Protein AF-A0A1J0LQ04-F1 (afdb_monomer)

Solvent-accessible surface area (backbone atoms only — not comparable to full-atom values): 9725 Å² total; per-residue (Å²): 133,89,81,87,81,82,93,83,63,90,88,70,88,73,89,83,87,54,66,42,73,49,75,50,58,65,48,37,76,92,60,58,70,79,68,65,46,74,68,37,40,38,46,49,21,30,76,71,59,34,62,31,77,37,55,41,90,21,75,45,36,39,26,62,22,37,47,68,45,49,51,53,46,52,57,43,54,74,75,48,99,51,64,57,70,41,44,46,54,25,66,58,72,42,34,50,44,58,50,48,52,49,46,30,61,77,67,68,32,85,40,52,78,42,73,41,82,55,65,92,84,64,77,61,69,52,70,57,74,40,67,61,32,35,73,76,56,75,40,74,67,75,69,52,64,70,58,40,46,54,56,27,49,55,50,47,30,65,76,72,66,64,124

InterPro domains:
  IPR001509 NAD-dependent epimerase/dehydratase [PF01370] (23-80)
  IPR030934 Intein C-terminal splicing region [TIGR01443] (6-23)
  IPR036291 NAD(P)-binding domain superfamily [SSF51735] (20-159)
  IPR044516 UDP-glucuronic acid decarboxylase-like [PTHR43078] (24-159)

Organism: Thermus brockianus (NCBI:txid56956)

Structure (mmCIF, N/CA/C/O backbone):
data_AF-A0A1J0LQ04-F1
#
_entry.id   AF-A0A1J0LQ04-F1
#
loop_
_atom_site.group_PDB
_atom_site.id
_atom_site.type_symbol
_atom_site.label_atom_id
_atom_site.label_alt_id
_atom_site.label_comp_id
_atom_site.label_asym_id
_atom_site.label_entity_id
_atom_site.label_seq_id
_atom_site.pdbx_PDB_ins_code
_atom_site.Cartn_x
_atom_site.Cartn_y
_atom_site.Cartn_z
_atom_site.occupancy
_atom_site.B_iso_or_equiv
_atom_site.auth_seq_id
_atom_site.auth_comp_id
_atom_site.auth_asym_id
_atom_site.auth_atom_id
_atom_site.pdbx_PDB_model_num
ATOM 1 N N . MET A 1 1 ? 13.902 -21.260 -25.116 1.00 31.81 1 MET A N 1
ATOM 2 C CA . MET A 1 1 ? 14.310 -22.399 -24.266 1.00 31.81 1 MET A CA 1
ATOM 3 C C . MET A 1 1 ? 15.062 -21.814 -23.087 1.00 31.81 1 MET A C 1
ATOM 5 O O . MET A 1 1 ? 16.071 -21.168 -23.320 1.00 31.81 1 MET A O 1
ATOM 9 N N . ALA A 1 2 ? 14.532 -21.931 -21.869 1.00 27.22 2 ALA A N 1
ATOM 10 C CA . ALA A 1 2 ? 15.246 -21.494 -20.672 1.00 27.22 2 ALA A CA 1
ATOM 11 C C . ALA A 1 2 ? 16.230 -22.601 -20.274 1.00 27.22 2 ALA A C 1
ATOM 13 O O . ALA A 1 2 ? 15.812 -23.725 -19.996 1.00 27.22 2 ALA A O 1
ATOM 14 N N . THR A 1 3 ? 17.525 -22.303 -20.322 1.00 30.05 3 THR A N 1
ATOM 15 C CA . THR A 1 3 ? 18.588 -23.228 -19.918 1.00 30.05 3 THR A CA 1
ATOM 16 C C . THR A 1 3 ? 18.789 -23.111 -18.411 1.00 30.05 3 THR A C 1
ATOM 18 O O . THR A 1 3 ? 18.991 -22.013 -17.900 1.00 30.05 3 THR A O 1
ATOM 21 N N . VAL A 1 4 ? 18.727 -24.236 -17.699 1.00 31.66 4 VAL A N 1
ATOM 22 C CA . VAL A 1 4 ? 19.126 -24.324 -16.288 1.00 31.66 4 VAL A CA 1
ATOM 23 C C . VAL A 1 4 ? 20.632 -24.576 -16.253 1.00 31.66 4 VAL A C 1
ATOM 25 O O . VAL A 1 4 ? 21.100 -25.526 -16.879 1.00 31.66 4 VAL A O 1
ATOM 28 N N . CYS A 1 5 ? 21.382 -23.726 -15.552 1.00 41.03 5 CYS A N 1
ATOM 29 C CA . CYS A 1 5 ? 22.831 -23.860 -15.389 1.00 41.03 5 CYS A CA 1
ATOM 30 C C . CYS A 1 5 ? 23.180 -24.442 -14.012 1.00 41.03 5 CYS A C 1
ATOM 32 O O . CYS A 1 5 ? 22.570 -24.088 -13.005 1.00 41.03 5 CYS A O 1
ATOM 34 N N . ASP A 1 6 ? 24.176 -25.326 -13.999 1.00 35.72 6 ASP A N 1
ATOM 35 C CA . ASP A 1 6 ? 24.776 -25.954 -12.818 1.00 35.72 6 ASP A CA 1
ATOM 36 C C . ASP A 1 6 ? 25.873 -25.041 -12.233 1.00 35.72 6 ASP A C 1
ATOM 38 O O . ASP A 1 6 ? 26.750 -24.564 -12.954 1.00 35.72 6 ASP A O 1
ATOM 42 N N . PHE A 1 7 ? 25.813 -24.788 -10.923 1.00 43.56 7 PHE A N 1
ATOM 43 C CA . PHE A 1 7 ? 26.640 -23.824 -10.183 1.00 43.56 7 PHE A CA 1
ATOM 44 C C . PHE A 1 7 ? 28.036 -24.354 -9.793 1.00 43.56 7 PHE A C 1
ATOM 46 O O . PHE A 1 7 ? 28.730 -23.729 -8.992 1.00 43.56 7 PHE A O 1
ATOM 53 N N . SER A 1 8 ? 28.459 -25.502 -10.330 1.00 40.25 8 SER A N 1
ATOM 54 C CA . SER A 1 8 ? 29.608 -26.258 -9.809 1.00 40.25 8 SER A CA 1
ATOM 55 C C . SER A 1 8 ? 30.934 -26.087 -10.576 1.00 40.25 8 SER A C 1
ATOM 57 O O . SER A 1 8 ? 31.892 -26.790 -10.258 1.00 40.25 8 SER A O 1
ATOM 59 N N . VAL A 1 9 ? 31.036 -25.200 -11.581 1.00 43.16 9 VAL A N 1
ATOM 60 C CA . VAL A 1 9 ? 32.224 -25.122 -12.469 1.00 43.16 9 VAL A CA 1
ATOM 61 C C . VAL A 1 9 ? 33.037 -23.823 -12.281 1.00 43.16 9 VAL A C 1
ATOM 63 O O . VAL A 1 9 ? 32.594 -22.756 -12.711 1.00 43.16 9 VAL A O 1
ATOM 66 N N . PRO A 1 10 ? 34.253 -23.882 -11.704 1.00 40.22 10 PRO A N 1
ATOM 67 C CA . PRO A 1 10 ? 35.155 -22.732 -11.601 1.00 40.22 10 PRO A CA 1
ATOM 68 C C . PRO A 1 10 ? 35.736 -22.341 -12.971 1.00 40.22 10 PRO A C 1
ATOM 70 O O . PRO A 1 10 ? 36.222 -23.201 -13.704 1.00 40.22 10 PRO A O 1
ATOM 73 N N . GLY A 1 11 ? 35.712 -21.046 -13.312 1.00 48.78 11 GLY A N 1
ATOM 74 C CA . GLY A 1 11 ? 36.195 -20.510 -14.600 1.00 48.78 11 GLY A CA 1
ATOM 75 C C . GLY A 1 11 ? 35.099 -20.179 -15.624 1.00 48.78 11 GLY A C 1
ATOM 76 O O . GLY A 1 11 ? 35.401 -19.657 -16.693 1.00 48.78 11 GLY A O 1
ATOM 77 N N . GLY A 1 12 ? 33.829 -20.424 -15.289 1.00 44.12 12 GLY A N 1
ATOM 78 C CA . GLY A 1 12 ? 32.651 -19.951 -16.027 1.00 44.12 12 GLY A CA 1
ATOM 79 C C . GLY A 1 12 ? 32.125 -18.603 -15.524 1.00 44.12 12 GLY A C 1
ATOM 80 O O . GLY A 1 12 ? 30.914 -18.400 -15.487 1.00 44.12 12 GLY A O 1
ATOM 81 N N . GLU A 1 13 ? 33.006 -17.703 -15.078 1.00 49.81 13 GLU A N 1
ATOM 82 C CA . GLU A 1 13 ? 32.625 -16.406 -14.507 1.00 49.81 13 GLU A CA 1
ATOM 83 C C . GLU A 1 13 ? 32.179 -15.426 -15.601 1.00 49.81 13 GLU A C 1
ATOM 85 O O . GLU A 1 13 ? 32.857 -14.460 -15.919 1.00 49.81 13 GLU A O 1
ATOM 90 N N . ASN A 1 14 ? 31.013 -15.685 -16.187 1.00 39.56 14 ASN A N 1
ATOM 91 C CA . ASN A 1 14 ? 30.260 -14.713 -16.969 1.00 39.56 14 ASN A CA 1
ATOM 92 C C . ASN A 1 14 ? 28.888 -14.533 -16.309 1.00 39.56 14 ASN A C 1
ATOM 94 O O . ASN A 1 14 ? 27.881 -15.067 -16.769 1.00 39.56 14 ASN A O 1
ATOM 98 N N . PHE A 1 15 ? 28.837 -13.774 -15.215 1.00 39.66 15 PHE A N 1
ATOM 99 C CA . PHE A 1 15 ? 27.587 -13.140 -14.797 1.00 39.66 15 PHE A CA 1
ATOM 100 C C . PHE A 1 15 ? 27.381 -11.909 -15.682 1.00 39.66 15 PHE A C 1
ATOM 102 O O . PHE A 1 15 ? 28.237 -11.034 -15.664 1.00 39.66 15 PHE A O 1
ATOM 109 N N . VAL A 1 16 ? 26.297 -11.861 -16.468 1.00 46.06 16 VAL A N 1
ATOM 110 C CA . VAL A 1 16 ? 25.093 -11.047 -16.189 1.00 46.06 16 VAL A CA 1
ATOM 111 C C . VAL A 1 16 ? 23.975 -11.503 -17.145 1.00 46.06 16 VAL A C 1
ATOM 113 O O . VAL A 1 16 ? 23.996 -11.176 -18.325 1.00 46.06 16 VAL A O 1
ATOM 116 N N . ALA A 1 17 ? 22.974 -12.236 -16.657 1.00 39.03 17 ALA A N 1
ATOM 117 C CA . ALA A 1 17 ? 21.695 -12.365 -17.361 1.00 39.03 17 ALA A CA 1
ATOM 118 C C . ALA A 1 17 ? 20.580 -12.587 -16.335 1.00 39.03 17 ALA A C 1
ATOM 120 O O . ALA A 1 17 ? 20.341 -13.701 -15.876 1.00 39.03 17 ALA A O 1
ATOM 121 N N . GLY A 1 18 ? 19.943 -11.496 -15.923 1.00 52.72 18 GLY A N 1
ATOM 122 C CA . GLY A 1 18 ? 18.808 -11.512 -15.010 1.00 52.72 18 GLY A CA 1
ATOM 123 C C . GLY A 1 18 ? 18.400 -10.090 -14.665 1.00 52.72 18 GLY A C 1
ATOM 124 O O . GLY A 1 18 ? 19.211 -9.310 -14.178 1.00 52.72 18 GLY A O 1
ATOM 125 N N . ASN A 1 19 ? 17.150 -9.741 -14.939 1.00 58.81 19 ASN A N 1
ATOM 126 C CA . ASN A 1 19 ? 16.560 -8.499 -14.465 1.00 58.81 19 ASN A CA 1
ATOM 127 C C . ASN A 1 19 ? 16.205 -8.643 -12.974 1.00 58.81 19 ASN A C 1
ATOM 129 O O . ASN A 1 19 ? 15.735 -9.682 -12.515 1.00 58.81 19 ASN A O 1
ATOM 133 N N . GLY A 1 20 ? 16.470 -7.596 -12.193 1.00 69.25 20 GLY A N 1
ATOM 134 C CA . GLY A 1 20 ? 16.091 -7.521 -10.781 1.00 69.25 20 GLY A CA 1
ATOM 135 C C . GLY A 1 20 ? 14.895 -6.595 -10.590 1.00 69.25 20 GLY A C 1
ATOM 136 O O . GLY A 1 20 ? 14.735 -5.625 -11.329 1.00 69.25 20 GLY A O 1
ATOM 137 N N . VAL A 1 21 ? 14.069 -6.845 -9.575 1.00 71.38 21 VAL A N 1
ATOM 138 C CA . VAL A 1 21 ? 12.978 -5.931 -9.209 1.00 71.38 21 VAL A CA 1
ATOM 139 C C . VAL A 1 21 ? 13.162 -5.478 -7.773 1.00 71.38 21 VAL A C 1
ATOM 141 O O . VAL A 1 21 ? 13.226 -6.295 -6.856 1.00 71.38 21 VAL A O 1
ATOM 144 N N . PHE A 1 22 ? 13.195 -4.163 -7.569 1.00 77.56 22 PHE A N 1
ATOM 145 C CA . PHE A 1 22 ? 13.052 -3.581 -6.240 1.00 77.56 22 PHE A CA 1
ATOM 146 C C . PHE A 1 22 ? 11.576 -3.274 -5.989 1.00 77.56 22 PHE A C 1
ATOM 148 O O . PHE A 1 22 ? 11.078 -2.201 -6.343 1.00 77.56 22 PHE A O 1
ATOM 155 N N . CYS A 1 23 ? 10.878 -4.246 -5.397 1.00 74.00 23 CYS A N 1
ATOM 156 C CA . CYS A 1 23 ? 9.484 -4.108 -4.991 1.00 74.00 23 CYS A CA 1
ATOM 157 C C . CYS A 1 23 ? 9.376 -3.197 -3.768 1.00 74.00 23 CYS A C 1
ATOM 159 O O . CYS A 1 23 ? 10.047 -3.402 -2.756 1.00 74.00 23 CYS A O 1
ATOM 161 N N . GLN A 1 24 ? 8.493 -2.210 -3.846 1.00 79.00 24 GLN A N 1
ATOM 162 C CA . GLN A 1 24 ? 8.172 -1.342 -2.715 1.00 79.00 24 GLN A CA 1
ATOM 163 C C . GLN A 1 24 ? 6.962 -1.881 -1.944 1.00 79.00 24 GLN A C 1
ATOM 165 O O . GLN A 1 24 ? 6.475 -2.977 -2.227 1.00 79.00 24 GLN A O 1
ATOM 170 N N . ASN A 1 25 ? 6.472 -1.119 -0.963 1.00 82.44 25 ASN A N 1
ATOM 171 C CA . ASN A 1 25 ? 5.285 -1.437 -0.164 1.00 82.44 25 ASN A CA 1
ATOM 172 C C . ASN A 1 25 ? 4.078 -1.792 -1.054 1.00 82.44 25 ASN A C 1
ATOM 174 O O . ASN A 1 25 ? 3.327 -0.918 -1.493 1.00 82.44 25 ASN A O 1
ATOM 178 N N . THR A 1 26 ? 3.903 -3.087 -1.306 1.00 90.25 26 THR A N 1
ATOM 179 C CA . THR A 1 26 ? 2.862 -3.620 -2.185 1.00 90.25 26 THR A CA 1
ATOM 180 C C . THR A 1 26 ? 1.766 -4.265 -1.355 1.00 90.25 26 THR A C 1
ATOM 182 O O . THR A 1 26 ? 2.059 -4.991 -0.401 1.00 90.25 26 THR A O 1
ATOM 185 N N . TYR A 1 27 ? 0.518 -3.991 -1.715 1.00 93.38 27 TYR A N 1
ATOM 186 C CA . TYR A 1 27 ? -0.675 -4.508 -1.053 1.00 93.38 27 TYR A CA 1
ATOM 187 C C . TYR A 1 27 ? -1.721 -4.911 -2.097 1.00 93.38 27 TYR A C 1
ATOM 189 O O . TYR A 1 27 ? -1.652 -4.487 -3.253 1.00 93.38 27 TYR A O 1
ATOM 197 N N . GLY A 1 28 ? -2.699 -5.720 -1.700 1.00 93.00 28 GLY A N 1
ATOM 198 C CA . GLY A 1 28 ? -3.783 -6.105 -2.592 1.00 93.00 28 GLY A CA 1
ATOM 199 C C . GLY A 1 28 ? -4.409 -7.445 -2.245 1.00 93.00 28 GLY A C 1
ATOM 200 O O . GLY A 1 28 ? -4.329 -7.922 -1.113 1.00 93.00 28 GLY A O 1
ATOM 201 N N . LEU A 1 29 ? -5.032 -8.046 -3.257 1.00 90.50 29 LEU A N 1
ATOM 202 C CA . LEU A 1 29 ? -5.616 -9.382 -3.177 1.00 90.50 29 LEU A CA 1
ATOM 203 C C . LEU A 1 29 ? -4.550 -10.425 -2.818 1.00 90.50 29 LEU A C 1
ATOM 205 O O . LEU A 1 29 ? -3.363 -10.233 -3.085 1.00 90.50 29 LEU A O 1
ATOM 209 N N . CYS A 1 30 ? -4.984 -11.525 -2.205 1.00 88.69 30 CYS A N 1
ATOM 210 C CA . CYS A 1 30 ? -4.119 -12.617 -1.739 1.00 88.69 30 CYS A CA 1
ATOM 211 C C . CYS A 1 30 ? -3.113 -12.237 -0.633 1.00 88.69 30 CYS A C 1
ATOM 213 O O . CYS A 1 30 ? -2.338 -13.089 -0.205 1.00 88.69 30 CYS A O 1
ATOM 215 N N . MET A 1 31 ? -3.126 -10.994 -0.137 1.00 90.31 31 MET A N 1
ATOM 216 C CA . MET A 1 31 ? -2.336 -10.594 1.029 1.00 90.31 31 MET A CA 1
ATOM 217 C C . MET A 1 31 ? -2.830 -11.336 2.278 1.00 90.31 31 MET A C 1
ATOM 219 O O . MET A 1 31 ? -4.036 -11.422 2.508 1.00 90.31 31 MET A O 1
ATOM 223 N N . ASP A 1 32 ? -1.907 -11.856 3.089 1.00 89.81 32 ASP A N 1
ATOM 224 C CA . ASP A 1 32 ? -2.250 -12.486 4.367 1.00 89.81 32 ASP A CA 1
ATOM 225 C C . ASP A 1 32 ? -2.799 -11.418 5.334 1.00 89.81 32 ASP A C 1
ATOM 227 O O . ASP A 1 32 ? -2.105 -10.435 5.611 1.00 89.81 32 ASP A O 1
ATOM 231 N N . PRO A 1 33 ? -4.011 -11.580 5.898 1.00 88.62 33 PRO A N 1
ATOM 232 C CA . PRO A 1 33 ? -4.509 -10.682 6.939 1.00 88.62 33 PRO A CA 1
ATOM 233 C C . PRO A 1 33 ? -3.572 -10.568 8.156 1.00 88.62 33 PRO A C 1
ATOM 235 O O . PRO A 1 33 ? -3.592 -9.564 8.865 1.00 88.62 33 PRO A O 1
ATOM 238 N N . LYS A 1 34 ? -2.724 -11.573 8.405 1.00 87.69 34 LYS A N 1
ATOM 239 C CA . LYS A 1 34 ? -1.747 -11.606 9.505 1.00 87.69 34 LYS A CA 1
ATOM 240 C C . LYS A 1 34 ? -0.369 -11.051 9.133 1.00 87.69 34 LYS A C 1
ATOM 242 O O . LYS A 1 34 ? 0.534 -11.104 9.961 1.00 87.69 34 LYS A O 1
ATOM 247 N N . ASP A 1 35 ? -0.211 -10.491 7.937 1.00 87.31 35 ASP A N 1
ATOM 248 C CA . ASP A 1 35 ? 1.054 -9.942 7.435 1.00 87.31 35 ASP A CA 1
ATOM 249 C C . ASP A 1 35 ? 1.661 -8.847 8.338 1.00 87.31 35 ASP A C 1
ATOM 251 O O . ASP A 1 35 ? 2.878 -8.692 8.413 1.00 87.31 35 ASP A O 1
ATOM 255 N N . GLY A 1 36 ? 0.823 -8.099 9.060 1.00 83.81 36 GLY A N 1
ATOM 256 C CA . GLY A 1 36 ? 1.271 -7.146 10.079 1.00 83.81 36 GLY A CA 1
ATOM 257 C C . GLY A 1 36 ? 1.793 -5.807 9.544 1.00 83.81 36 GLY A C 1
ATOM 258 O O . GLY A 1 36 ? 2.051 -4.908 10.345 1.00 83.81 36 GLY A O 1
ATOM 259 N N . ARG A 1 37 ? 1.892 -5.604 8.220 1.00 90.06 37 ARG A N 1
ATOM 260 C CA . ARG A 1 37 ? 2.147 -4.271 7.647 1.00 90.06 37 ARG A CA 1
ATOM 261 C C . ARG A 1 37 ? 0.952 -3.341 7.856 1.00 90.06 37 ARG A C 1
ATOM 263 O O . ARG A 1 37 ? -0.174 -3.766 8.103 1.00 90.06 37 ARG A O 1
ATOM 270 N N . VAL A 1 38 ? 1.202 -2.040 7.706 1.00 91.56 38 VAL A N 1
ATOM 271 C CA . VAL A 1 38 ? 0.243 -0.970 8.030 1.00 91.56 38 VAL A CA 1
ATOM 272 C C . VAL A 1 38 ? -1.119 -1.121 7.335 1.00 91.56 38 VAL A C 1
ATOM 274 O O . VAL A 1 38 ? -2.147 -0.954 7.983 1.00 91.56 38 VAL A O 1
ATOM 277 N N . VAL A 1 39 ? -1.148 -1.499 6.049 1.00 93.38 39 VAL A N 1
ATOM 278 C CA . VAL A 1 39 ? -2.403 -1.664 5.291 1.00 93.38 39 VAL A CA 1
ATOM 279 C C . VAL A 1 39 ? -3.225 -2.829 5.842 1.00 93.38 39 VAL A C 1
ATOM 281 O O . VAL A 1 39 ? -4.387 -2.639 6.192 1.00 93.38 39 VAL A O 1
ATOM 284 N N . SER A 1 40 ? -2.627 -4.018 5.975 1.00 93.62 40 SER A N 1
ATOM 285 C CA . SER A 1 40 ? -3.318 -5.189 6.528 1.00 93.62 40 SER A CA 1
ATOM 286 C C . SER A 1 40 ? -3.743 -4.961 7.974 1.00 93.62 40 SER A C 1
ATOM 288 O O . SER A 1 40 ? -4.869 -5.290 8.329 1.00 93.62 40 SER A O 1
ATOM 290 N N . ALA A 1 41 ? -2.883 -4.349 8.792 1.00 94.56 41 ALA A N 1
ATOM 291 C CA . ALA A 1 41 ? -3.174 -4.080 10.194 1.00 94.56 41 ALA A CA 1
ATOM 292 C C . ALA A 1 41 ? -4.392 -3.161 10.347 1.00 94.56 41 ALA A C 1
ATOM 294 O O . ALA A 1 41 ? -5.302 -3.493 11.101 1.00 94.56 41 ALA A O 1
ATOM 295 N N . PHE A 1 42 ? -4.457 -2.056 9.597 1.00 96.50 42 PHE A N 1
ATOM 296 C CA . PHE A 1 42 ? -5.606 -1.151 9.654 1.00 96.50 42 PHE A CA 1
ATOM 297 C C . PHE A 1 42 ? -6.891 -1.796 9.156 1.00 96.50 42 PHE A C 1
ATOM 299 O O . PHE A 1 42 ? -7.925 -1.619 9.795 1.00 96.50 42 PHE A O 1
ATOM 306 N N . ILE A 1 43 ? -6.846 -2.546 8.050 1.00 96.12 43 ILE A N 1
ATOM 307 C CA . ILE A 1 43 ? -8.043 -3.213 7.522 1.00 96.12 43 ILE A CA 1
ATOM 308 C C . ILE A 1 43 ? -8.556 -4.240 8.536 1.00 96.12 43 ILE A C 1
ATOM 310 O O . ILE A 1 43 ? -9.737 -4.227 8.866 1.00 96.12 43 ILE A O 1
ATOM 314 N N . VAL A 1 44 ? -7.676 -5.082 9.084 1.00 95.31 44 VAL A N 1
ATOM 315 C CA . VAL A 1 44 ? -8.054 -6.095 10.081 1.00 95.31 44 VAL A CA 1
ATOM 316 C C . VAL A 1 44 ? -8.589 -5.454 11.358 1.00 95.31 44 VAL A C 1
ATOM 318 O O . VAL A 1 44 ? -9.634 -5.879 11.844 1.00 95.31 44 VAL A O 1
ATOM 321 N N . GLN A 1 45 ? -7.920 -4.422 11.882 1.00 96.19 45 GLN A N 1
ATOM 322 C CA . GLN A 1 45 ? -8.383 -3.699 13.072 1.00 96.19 45 GLN A CA 1
ATOM 323 C C . GLN A 1 45 ? -9.766 -3.089 12.835 1.00 96.19 45 GLN A C 1
ATOM 325 O O . GLN A 1 45 ? -10.670 -3.260 13.647 1.00 96.19 45 GLN A O 1
ATOM 330 N N . ALA A 1 46 ? -9.961 -2.437 11.688 1.00 96.44 46 ALA A N 1
ATOM 331 C CA . ALA A 1 46 ? -11.229 -1.817 11.338 1.00 96.44 46 ALA A CA 1
ATOM 332 C C . ALA A 1 46 ? -12.368 -2.838 11.199 1.00 96.44 46 ALA A C 1
ATOM 334 O O . ALA A 1 46 ? -13.445 -2.605 11.750 1.00 96.44 46 ALA A O 1
ATOM 335 N N . LEU A 1 47 ? -12.131 -3.958 10.504 1.00 95.00 47 LEU A N 1
ATOM 336 C CA . LEU A 1 47 ? -13.126 -5.019 10.311 1.00 95.00 47 LEU A CA 1
ATOM 337 C C . LEU A 1 47 ? -13.487 -5.720 11.628 1.00 95.00 47 LEU A C 1
ATOM 339 O O . LEU A 1 47 ? -14.655 -5.992 11.871 1.00 95.00 47 LEU A O 1
ATOM 343 N N . ARG A 1 48 ? -12.520 -5.901 12.536 1.00 94.56 48 ARG A N 1
ATOM 344 C CA . ARG A 1 48 ? -12.755 -6.485 13.869 1.00 94.56 48 ARG A CA 1
ATOM 345 C C . ARG A 1 48 ? -13.350 -5.523 14.898 1.00 94.56 48 ARG A C 1
ATOM 347 O O . ARG A 1 48 ? -13.602 -5.930 16.029 1.00 94.56 48 ARG A O 1
ATOM 354 N N . GLY A 1 49 ? -13.530 -4.247 14.557 1.00 94.25 49 GLY A N 1
ATOM 355 C CA . GLY A 1 49 ? -13.944 -3.227 15.526 1.00 94.25 49 GLY A CA 1
ATOM 356 C C . GLY A 1 49 ? -12.874 -2.907 16.582 1.00 94.25 49 GLY A C 1
ATOM 357 O O . GLY A 1 49 ? -13.183 -2.370 17.645 1.00 94.25 49 GLY A O 1
ATOM 358 N N . GLU A 1 50 ? -11.609 -3.223 16.305 1.00 95.94 50 GLU A N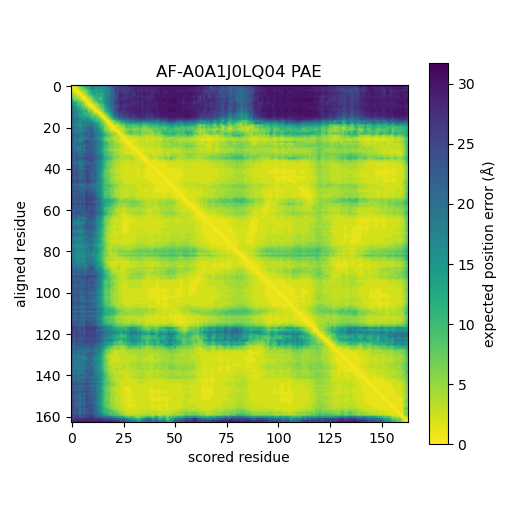 1
ATOM 359 C CA . GLU A 1 50 ? -10.465 -2.899 17.156 1.00 95.94 50 GLU A CA 1
ATOM 360 C C . GLU A 1 50 ? -9.939 -1.481 16.850 1.00 95.94 50 GLU A C 1
ATOM 362 O O . GLU A 1 50 ? -10.066 -1.004 15.717 1.00 95.94 50 GLU A O 1
ATOM 367 N N . PRO A 1 51 ? -9.317 -0.781 17.818 1.00 97.00 51 PRO A N 1
ATOM 368 C CA . PRO A 1 51 ? -8.701 0.522 17.572 1.00 97.00 51 PRO A CA 1
ATOM 369 C C . PRO A 1 51 ? -7.599 0.487 16.500 1.00 97.00 51 PRO A C 1
ATOM 371 O O . PRO A 1 51 ? -6.678 -0.331 16.571 1.00 97.00 51 PRO A O 1
ATOM 374 N N . LEU A 1 52 ? -7.638 1.436 15.559 1.00 97.12 52 LEU A N 1
ATOM 375 C CA . LEU A 1 52 ? -6.603 1.580 14.533 1.00 97.12 52 LEU A CA 1
ATOM 376 C C . LEU A 1 52 ? -5.356 2.204 15.158 1.00 97.12 52 LEU A C 1
ATOM 378 O O . LEU A 1 52 ? -5.396 3.343 15.622 1.00 97.12 52 LEU A O 1
ATOM 382 N N . THR A 1 53 ? -4.250 1.465 15.185 1.00 95.56 53 THR A N 1
ATOM 383 C CA . THR A 1 53 ? -3.045 1.880 15.919 1.00 95.56 53 THR A CA 1
ATOM 384 C C . THR A 1 53 ? -2.054 2.617 15.023 1.00 95.56 53 THR A C 1
ATOM 386 O O . THR A 1 53 ? -1.337 1.999 14.241 1.00 95.56 53 THR A O 1
ATOM 389 N N . VAL A 1 54 ? -1.961 3.936 15.175 1.00 94.44 54 VAL A N 1
ATOM 390 C CA . VAL A 1 54 ? -0.978 4.782 14.487 1.00 94.44 54 VAL A CA 1
ATOM 391 C C . VAL A 1 54 ? 0.224 5.006 15.402 1.00 94.44 54 VAL A C 1
ATOM 393 O O . VAL A 1 54 ? 0.079 5.449 16.537 1.00 94.44 54 VAL A O 1
ATOM 396 N N . PHE A 1 55 ? 1.428 4.705 14.923 1.00 90.19 55 PHE A N 1
ATOM 397 C CA . PHE A 1 55 ? 2.661 5.010 15.652 1.00 90.19 55 PHE A CA 1
ATOM 398 C C . PHE A 1 55 ? 3.152 6.426 15.312 1.00 90.19 55 PHE A C 1
ATOM 400 O O . PHE A 1 55 ? 3.130 6.825 14.148 1.00 90.19 55 PHE A O 1
ATOM 407 N N . GLY A 1 56 ? 3.603 7.181 16.313 1.00 88.50 56 GLY A N 1
ATOM 408 C CA . GLY A 1 56 ? 3.928 8.602 16.191 1.00 88.50 56 GLY A CA 1
ATOM 409 C C . GLY A 1 56 ? 2.682 9.485 16.121 1.00 88.50 56 GLY A C 1
ATOM 410 O O . GLY A 1 56 ? 1.651 9.169 16.708 1.00 88.50 56 GLY A O 1
ATOM 411 N N . ASP A 1 57 ? 2.784 10.596 15.396 1.00 88.12 57 ASP A N 1
ATOM 412 C CA . ASP A 1 57 ? 1.674 11.516 15.109 1.00 88.12 57 ASP A CA 1
ATOM 413 C C . ASP A 1 57 ? 0.943 11.182 13.792 1.00 88.12 57 ASP A C 1
ATOM 415 O O . ASP A 1 57 ? -0.048 11.822 13.441 1.00 88.12 57 ASP A O 1
ATOM 419 N N . GLY A 1 58 ? 1.418 10.169 13.058 1.00 87.62 58 GLY A N 1
ATOM 420 C CA . GLY A 1 58 ? 0.865 9.761 11.770 1.00 87.62 58 GLY A CA 1
ATOM 421 C C . GLY A 1 58 ? 1.278 10.646 10.588 1.00 87.62 58 GLY A C 1
ATOM 422 O O . GLY A 1 58 ? 0.740 10.458 9.493 1.00 87.62 58 GLY A O 1
ATOM 423 N N . SER A 1 59 ? 2.209 11.591 10.785 1.00 89.12 59 SER A N 1
ATOM 424 C CA . SER A 1 59 ? 2.727 12.490 9.743 1.00 89.12 59 SER A CA 1
ATOM 425 C C . SER A 1 59 ? 3.711 11.820 8.781 1.00 89.12 59 SER A C 1
ATOM 427 O O . SER A 1 59 ? 3.951 12.339 7.688 1.00 89.12 59 SER A O 1
ATOM 429 N N . GLN A 1 60 ? 4.263 10.666 9.162 1.00 87.69 60 GLN A N 1
ATOM 430 C CA . GLN A 1 60 ? 5.177 9.897 8.332 1.00 87.69 60 GLN A CA 1
ATOM 431 C C . GLN A 1 60 ? 4.490 9.440 7.047 1.00 87.69 60 GLN A C 1
ATOM 433 O O . GLN A 1 60 ? 3.329 9.016 7.051 1.00 87.69 60 GLN A O 1
ATOM 438 N N . THR A 1 61 ? 5.230 9.500 5.944 1.00 88.75 61 THR A N 1
ATOM 439 C CA . THR A 1 61 ? 4.712 9.153 4.625 1.00 88.75 61 THR A CA 1
ATOM 440 C C . THR A 1 61 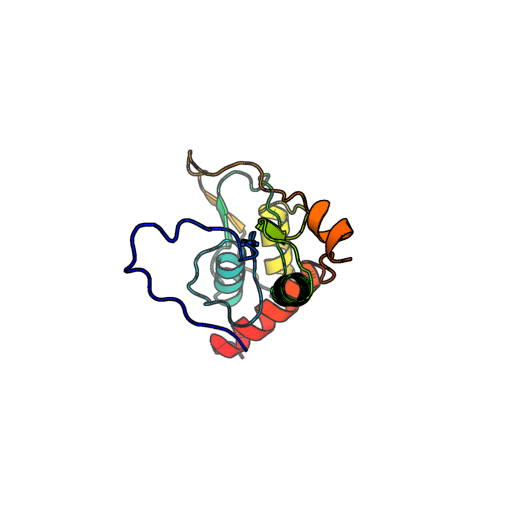? 5.189 7.781 4.181 1.00 88.75 61 THR A C 1
ATOM 442 O O . THR A 1 61 ? 6.296 7.320 4.493 1.00 88.75 61 THR A O 1
ATOM 445 N N . ARG A 1 62 ? 4.329 7.095 3.436 1.00 87.31 62 ARG A N 1
ATOM 446 C CA . ARG A 1 62 ? 4.625 5.822 2.785 1.00 87.31 62 ARG A CA 1
ATOM 447 C C . ARG A 1 62 ? 4.023 5.837 1.387 1.00 87.31 62 ARG A C 1
ATOM 449 O O . ARG A 1 62 ? 2.962 6.410 1.166 1.00 87.31 62 ARG A O 1
ATOM 456 N N . SER A 1 63 ? 4.702 5.180 0.461 1.00 89.12 63 SER A N 1
ATOM 457 C CA . SER A 1 63 ? 4.141 4.833 -0.841 1.00 89.12 63 SER A CA 1
ATOM 458 C C . SER A 1 63 ? 3.417 3.494 -0.762 1.00 89.12 63 SER A C 1
ATOM 460 O O . SER A 1 63 ? 3.822 2.622 0.008 1.00 89.12 63 SER A O 1
ATOM 462 N N . PHE A 1 64 ? 2.357 3.326 -1.554 1.00 91.81 64 PHE A N 1
ATOM 463 C CA . PHE A 1 64 ? 1.587 2.084 -1.628 1.00 91.81 64 PHE A CA 1
ATOM 464 C C . PHE A 1 64 ? 1.323 1.718 -3.087 1.00 91.81 64 PHE A C 1
ATOM 466 O O . PHE A 1 64 ? 0.638 2.446 -3.806 1.00 91.81 64 PHE A O 1
ATOM 473 N N . CYS A 1 65 ? 1.878 0.593 -3.530 1.00 93.38 65 CYS A N 1
ATOM 474 C CA . CYS A 1 65 ? 1.663 0.057 -4.871 1.00 93.38 65 CYS A CA 1
ATOM 475 C C . CYS A 1 65 ? 0.632 -1.069 -4.809 1.00 93.38 65 CYS A C 1
ATOM 477 O O . CYS A 1 65 ? 0.729 -1.949 -3.952 1.00 93.38 65 CYS A O 1
ATOM 479 N N . TYR A 1 66 ? -0.371 -1.035 -5.681 1.00 96.50 66 TYR A N 1
ATOM 480 C CA . TYR A 1 66 ? -1.331 -2.126 -5.756 1.00 96.50 66 TYR A CA 1
ATOM 481 C C . TYR A 1 66 ? -0.728 -3.319 -6.509 1.00 96.50 66 TYR A C 1
ATOM 483 O O . TYR A 1 66 ? 0.054 -3.142 -7.444 1.00 96.50 66 TYR A O 1
ATOM 491 N N . VAL A 1 67 ? -1.083 -4.537 -6.099 1.00 94.81 67 VAL A N 1
ATOM 492 C CA . VAL A 1 67 ? -0.488 -5.776 -6.624 1.00 94.81 67 VAL A CA 1
ATOM 493 C C . VAL A 1 67 ? -0.620 -5.920 -8.146 1.00 94.81 67 VAL A C 1
ATOM 495 O O . VAL A 1 67 ? 0.348 -6.328 -8.785 1.00 94.81 67 VAL A O 1
ATOM 498 N N . ASP A 1 68 ? -1.745 -5.512 -8.742 1.00 95.19 68 ASP A N 1
ATOM 499 C CA . ASP A 1 68 ? -1.944 -5.591 -10.200 1.00 95.19 68 ASP A CA 1
ATOM 500 C C . ASP A 1 68 ? -0.944 -4.706 -10.960 1.00 95.19 68 ASP A C 1
ATOM 502 O O . ASP A 1 68 ? -0.389 -5.126 -11.976 1.00 95.19 68 ASP A O 1
ATOM 506 N N . ASP A 1 69 ? -0.666 -3.501 -10.447 1.00 95.62 69 ASP A N 1
ATOM 507 C CA . ASP A 1 69 ? 0.306 -2.589 -11.055 1.00 95.62 69 ASP A CA 1
ATOM 508 C C . ASP A 1 69 ? 1.714 -3.185 -10.997 1.00 95.62 69 ASP A C 1
ATOM 510 O O . ASP A 1 69 ? 2.453 -3.128 -11.985 1.00 95.62 69 ASP A O 1
ATOM 514 N N . LEU A 1 70 ? 2.082 -3.789 -9.860 1.00 94.19 70 LEU A N 1
ATOM 515 C CA . LEU A 1 70 ? 3.370 -4.464 -9.712 1.00 94.19 70 LEU A CA 1
ATOM 516 C C . LEU A 1 70 ? 3.497 -5.636 -10.694 1.00 94.19 70 LEU A C 1
ATOM 518 O O . LEU A 1 70 ? 4.520 -5.743 -11.370 1.00 94.19 70 LEU A O 1
ATOM 522 N N . ILE A 1 71 ? 2.472 -6.489 -10.796 1.00 93.81 71 ILE A N 1
ATOM 523 C CA . ILE A 1 71 ? 2.457 -7.635 -11.718 1.00 93.81 71 ILE A CA 1
ATOM 524 C C . ILE A 1 71 ? 2.628 -7.162 -13.163 1.00 93.81 71 ILE A C 1
ATOM 526 O O . ILE A 1 71 ? 3.449 -7.718 -13.892 1.00 93.81 71 ILE A O 1
ATOM 530 N N . GLU A 1 72 ? 1.915 -6.112 -13.574 1.00 95.25 72 GLU A N 1
ATOM 531 C CA . GLU A 1 72 ? 2.053 -5.546 -14.919 1.00 95.25 72 GLU A CA 1
ATOM 532 C C . GLU A 1 72 ? 3.465 -4.992 -15.167 1.00 95.25 72 GLU A C 1
ATOM 534 O O . GLU A 1 72 ? 4.020 -5.167 -16.252 1.00 95.25 72 GLU A O 1
ATOM 539 N N . GLY A 1 73 ? 4.084 -4.367 -14.162 1.00 93.69 73 GLY A N 1
ATOM 540 C CA . GLY A 1 73 ? 5.464 -3.888 -14.255 1.00 93.69 73 GLY A CA 1
ATOM 541 C C . GLY A 1 73 ? 6.468 -5.030 -14.415 1.00 93.69 73 GLY A C 1
ATOM 542 O O . GLY A 1 73 ? 7.346 -4.958 -15.276 1.00 93.69 73 GLY A O 1
ATOM 543 N N . ILE A 1 74 ? 6.306 -6.108 -13.641 1.00 92.00 74 ILE A N 1
ATOM 544 C CA . ILE A 1 74 ? 7.134 -7.319 -13.740 1.00 92.00 74 ILE A CA 1
ATOM 545 C C . ILE A 1 74 ? 6.966 -7.957 -15.121 1.00 92.00 74 ILE A C 1
ATOM 547 O O . ILE A 1 74 ? 7.962 -8.258 -15.775 1.00 92.00 74 ILE A O 1
ATOM 551 N N . ARG A 1 75 ? 5.722 -8.104 -15.598 1.00 94.31 75 ARG A N 1
ATOM 552 C CA . ARG A 1 75 ? 5.418 -8.681 -16.915 1.00 94.31 75 ARG A CA 1
ATOM 553 C C . ARG A 1 75 ? 6.148 -7.937 -18.032 1.00 94.31 75 ARG A C 1
ATOM 555 O O . ARG A 1 75 ? 6.784 -8.571 -18.864 1.00 94.31 75 ARG A O 1
ATOM 562 N N . ARG A 1 76 ? 6.109 -6.602 -18.028 1.00 94.19 76 ARG A N 1
ATOM 563 C CA . ARG A 1 76 ? 6.825 -5.785 -19.023 1.00 94.19 76 ARG A CA 1
ATOM 564 C C . ARG A 1 76 ? 8.337 -5.875 -18.888 1.00 94.19 76 ARG A C 1
ATOM 566 O O . ARG A 1 76 ? 9.036 -5.861 -19.894 1.00 94.19 76 ARG A O 1
ATOM 573 N N . LEU A 1 77 ? 8.852 -5.965 -17.663 1.00 90.44 77 LEU A N 1
ATOM 574 C CA . LEU A 1 77 ? 10.288 -6.117 -17.437 1.00 90.44 77 LEU A CA 1
ATOM 575 C C . LEU A 1 77 ? 10.823 -7.427 -18.032 1.00 90.44 77 LEU A C 1
ATOM 577 O O . LEU A 1 77 ? 11.952 -7.458 -18.510 1.00 90.44 77 LEU A O 1
ATOM 581 N N . MET A 1 78 ? 10.009 -8.487 -18.054 1.00 89.31 78 MET A N 1
ATOM 582 C CA . MET A 1 78 ? 10.353 -9.758 -18.704 1.00 89.31 78 MET A CA 1
ATOM 583 C C . MET A 1 78 ? 10.412 -9.669 -20.239 1.00 89.31 78 MET A C 1
ATOM 585 O O . MET A 1 78 ? 10.988 -10.551 -20.869 1.00 89.31 78 MET A O 1
ATOM 589 N N . GLU A 1 79 ? 9.826 -8.631 -20.842 1.00 91.19 79 GLU A N 1
ATOM 590 C CA . GLU A 1 79 ? 9.773 -8.430 -22.298 1.00 91.19 79 GLU A CA 1
ATOM 591 C C . GLU A 1 79 ? 10.919 -7.552 -22.824 1.00 91.19 79 GLU A C 1
ATOM 593 O O . GLU A 1 79 ? 11.073 -7.409 -24.038 1.00 91.19 79 GLU A O 1
ATOM 598 N N . VAL A 1 80 ? 11.731 -6.969 -21.936 1.00 88.25 80 VAL A N 1
ATOM 599 C CA . VAL A 1 80 ? 12.861 -6.109 -22.306 1.00 88.25 80 VAL A CA 1
ATOM 600 C C . VAL A 1 80 ? 14.197 -6.778 -22.003 1.00 88.25 80 VAL A C 1
ATOM 602 O O . VAL A 1 80 ? 14.385 -7.400 -20.958 1.00 88.25 80 VAL A O 1
ATOM 605 N N . ASP A 1 81 ? 15.158 -6.589 -22.903 1.00 88.56 81 ASP A N 1
ATOM 606 C CA . ASP A 1 81 ? 16.545 -6.999 -22.687 1.00 88.56 81 ASP A CA 1
ATOM 607 C C . ASP A 1 81 ? 17.272 -5.940 -21.843 1.00 88.56 81 ASP A C 1
ATOM 609 O O . ASP A 1 81 ? 17.963 -5.055 -22.352 1.00 88.56 81 ASP A O 1
ATOM 613 N N . TYR A 1 82 ? 17.011 -5.959 -20.533 1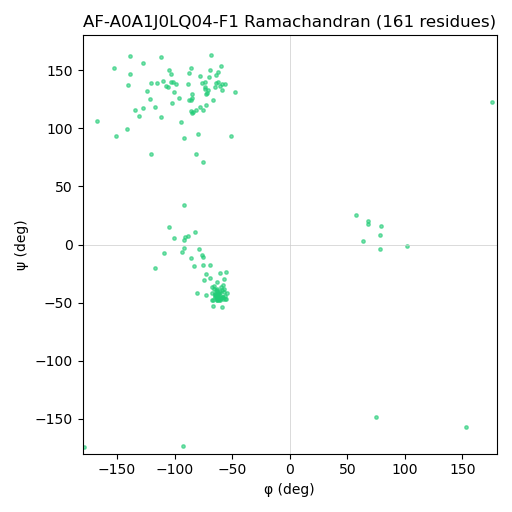.00 85.31 82 TYR A N 1
ATOM 614 C CA . TYR A 1 82 ? 17.629 -5.054 -19.566 1.00 85.31 82 TYR A CA 1
ATOM 615 C C . TYR A 1 82 ? 18.169 -5.830 -18.358 1.00 85.31 82 TYR A C 1
ATOM 617 O O . TYR A 1 82 ? 17.384 -6.326 -17.550 1.00 85.31 82 TYR A O 1
ATOM 625 N N . PRO A 1 83 ? 19.499 -5.925 -18.187 1.00 83.31 83 PRO A N 1
ATOM 626 C CA . PRO A 1 83 ? 20.104 -6.829 -17.210 1.00 83.31 83 PRO A CA 1
ATOM 627 C C . PRO A 1 83 ? 20.282 -6.221 -15.808 1.00 83.31 83 PRO A C 1
ATOM 629 O O . PRO A 1 83 ? 20.933 -6.828 -14.961 1.00 83.31 83 PRO A O 1
ATOM 632 N N . TYR A 1 84 ? 19.756 -5.018 -15.547 1.00 86.06 84 TYR A N 1
ATOM 633 C CA . TYR A 1 84 ? 19.909 -4.337 -14.255 1.00 86.06 84 TYR A CA 1
ATOM 634 C C . TYR A 1 84 ? 18.580 -4.235 -13.493 1.00 86.06 84 TYR A C 1
ATOM 636 O O . TYR A 1 84 ? 17.507 -4.365 -14.087 1.00 86.06 84 TYR A O 1
ATOM 644 N N . PRO A 1 85 ? 18.618 -3.987 -12.171 1.00 86.44 85 PRO A N 1
ATOM 645 C CA . PRO A 1 85 ? 17.403 -3.835 -11.388 1.00 86.44 85 PRO A CA 1
ATOM 646 C C . PRO A 1 85 ? 16.543 -2.631 -11.792 1.00 86.44 85 PRO A C 1
ATOM 648 O O . PRO A 1 85 ? 17.062 -1.558 -12.106 1.00 86.44 85 PRO A O 1
ATOM 651 N N . VAL A 1 86 ? 15.221 -2.782 -11.696 1.00 86.12 86 VAL A N 1
ATOM 652 C CA . VAL A 1 86 ? 14.246 -1.707 -11.929 1.00 86.12 86 VAL A CA 1
ATOM 653 C C . VAL A 1 86 ? 13.353 -1.529 -10.701 1.00 86.12 86 VAL A C 1
ATOM 655 O O . VAL A 1 86 ? 12.817 -2.490 -10.147 1.00 86.12 86 VAL A O 1
ATOM 658 N N . ASN A 1 87 ? 13.181 -0.277 -10.270 1.00 90.50 87 ASN A N 1
ATOM 659 C CA . ASN A 1 87 ? 12.226 0.075 -9.223 1.00 90.50 87 ASN A CA 1
ATOM 660 C C . ASN A 1 87 ? 10.801 -0.012 -9.769 1.00 90.50 87 ASN A C 1
ATOM 662 O O . ASN A 1 87 ? 10.443 0.740 -10.678 1.00 90.50 87 ASN A O 1
ATOM 666 N N . LEU A 1 88 ? 9.980 -0.867 -9.163 1.00 91.62 88 LEU A N 1
ATOM 667 C CA . LEU A 1 88 ? 8.543 -0.929 -9.412 1.00 91.62 88 LEU A CA 1
ATOM 668 C C . LEU A 1 88 ? 7.811 -0.589 -8.113 1.00 91.62 88 LEU A C 1
ATOM 670 O O . LEU A 1 88 ? 7.963 -1.249 -7.083 1.00 91.62 88 LEU A O 1
ATOM 6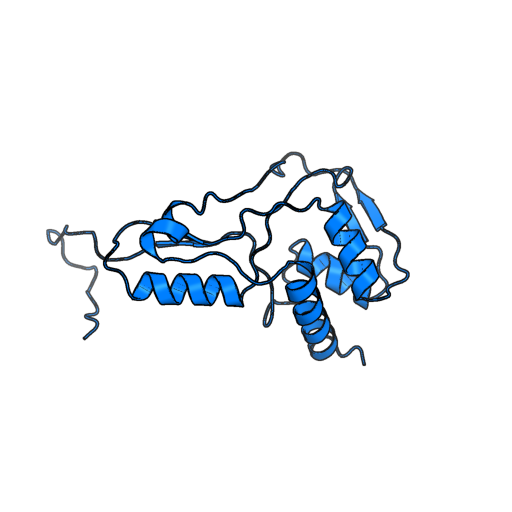74 N N . GLY A 1 89 ? 7.042 0.491 -8.148 1.00 91.31 89 GLY A N 1
ATOM 675 C CA . GLY A 1 89 ? 6.298 0.979 -6.998 1.00 91.31 89 GLY A CA 1
ATOM 676 C C . GLY A 1 89 ? 5.471 2.211 -7.336 1.00 91.31 89 GLY A C 1
ATOM 677 O O . GLY A 1 89 ? 5.416 2.643 -8.487 1.00 91.31 89 GLY A O 1
ATOM 678 N N . ASN A 1 90 ? 4.848 2.794 -6.316 1.00 91.69 90 ASN A N 1
ATOM 679 C CA . ASN A 1 90 ? 4.061 4.007 -6.473 1.00 91.69 90 ASN A CA 1
ATOM 680 C C . ASN A 1 90 ? 4.837 5.234 -5.973 1.00 91.69 90 ASN A C 1
ATOM 682 O O . ASN A 1 90 ? 5.241 5.234 -4.814 1.00 91.69 90 ASN A O 1
ATOM 686 N N . PRO A 1 91 ? 5.093 6.265 -6.801 1.00 89.62 91 PRO A N 1
ATOM 687 C CA . PRO A 1 91 ? 5.773 7.474 -6.345 1.00 89.62 91 PRO A CA 1
ATOM 688 C C . PRO A 1 91 ? 4.867 8.396 -5.517 1.00 89.62 91 PRO A C 1
ATOM 690 O O . PRO A 1 91 ? 5.371 9.386 -4.987 1.00 89.62 91 PRO A O 1
ATOM 693 N N . GLU A 1 92 ? 3.561 8.125 -5.454 1.00 89.62 92 GLU A N 1
ATOM 694 C CA . GLU A 1 92 ? 2.605 8.851 -4.623 1.00 89.62 92 GLU A CA 1
ATOM 695 C C . GLU A 1 92 ? 2.789 8.483 -3.147 1.00 89.62 92 GLU A C 1
ATOM 697 O O . GLU A 1 92 ? 2.920 7.311 -2.781 1.00 89.62 92 GLU A O 1
ATOM 702 N N . GLU A 1 93 ? 2.818 9.504 -2.298 1.00 89.94 93 GLU A N 1
ATOM 703 C CA . GLU A 1 93 ? 3.017 9.375 -0.861 1.00 89.94 93 GLU A CA 1
ATOM 704 C C . GLU A 1 93 ? 1.710 9.645 -0.122 1.00 89.94 93 GLU A C 1
ATOM 706 O O . GLU A 1 93 ? 1.024 10.622 -0.402 1.00 89.94 93 GLU A O 1
ATOM 711 N N . TYR A 1 94 ? 1.412 8.806 0.866 1.00 91.06 94 TYR A N 1
ATOM 712 C CA . TYR A 1 94 ? 0.279 8.964 1.771 1.00 91.06 94 TYR A CA 1
ATOM 713 C C . TYR A 1 94 ? 0.786 9.060 3.198 1.00 91.06 94 TYR A C 1
ATOM 715 O O . TYR A 1 94 ? 1.678 8.299 3.597 1.00 91.06 94 TYR A O 1
ATOM 723 N N . ARG A 1 95 ? 0.201 9.959 3.993 1.00 93.00 95 ARG A N 1
ATOM 724 C CA . ARG A 1 95 ? 0.446 9.953 5.435 1.00 93.00 95 ARG A CA 1
ATOM 725 C C . ARG A 1 95 ? -0.207 8.731 6.061 1.00 93.00 95 ARG A C 1
ATOM 727 O O . ARG A 1 95 ? -1.305 8.329 5.676 1.00 93.00 95 ARG A O 1
ATOM 734 N N . VAL A 1 96 ? 0.436 8.160 7.074 1.00 92.69 96 VAL A N 1
ATOM 735 C CA . VAL A 1 96 ? -0.123 7.004 7.793 1.00 92.69 96 VAL A CA 1
ATOM 736 C C . VAL A 1 96 ? -1.473 7.346 8.432 1.00 92.69 96 VAL A C 1
ATOM 738 O O . VAL A 1 96 ? -2.380 6.515 8.407 1.00 92.69 96 VAL A O 1
ATOM 741 N N . LEU A 1 97 ? -1.645 8.573 8.937 1.00 94.81 97 LEU A N 1
ATOM 742 C CA . LEU A 1 97 ? -2.933 9.026 9.469 1.00 94.81 97 LEU A CA 1
ATOM 743 C C . LEU A 1 97 ? -4.027 9.092 8.393 1.00 94.81 97 LEU A C 1
ATOM 745 O O . LEU A 1 97 ? -5.147 8.647 8.637 1.00 94.81 97 LEU A O 1
ATOM 749 N N . GLU A 1 98 ? -3.704 9.610 7.206 1.00 95.31 98 GLU A N 1
ATOM 750 C CA . GLU A 1 98 ? -4.643 9.702 6.076 1.00 95.31 98 GLU A CA 1
ATOM 751 C C . GLU A 1 98 ? -5.067 8.304 5.613 1.00 95.31 98 GLU A C 1
ATOM 753 O O . GLU A 1 98 ? -6.246 8.061 5.360 1.00 95.31 98 GLU A O 1
ATOM 758 N N . LEU A 1 99 ? -4.129 7.350 5.591 1.00 95.50 99 LEU A N 1
ATOM 759 C CA . LEU A 1 99 ? -4.433 5.950 5.308 1.00 95.50 99 LEU A CA 1
ATOM 760 C C . LEU A 1 99 ? -5.391 5.351 6.351 1.00 95.50 99 LEU A C 1
ATOM 762 O O . LEU A 1 99 ? -6.364 4.700 5.976 1.00 95.50 99 LEU A O 1
ATOM 766 N N . ALA A 1 100 ? -5.142 5.568 7.647 1.00 96.31 100 ALA A N 1
ATOM 767 C CA . ALA A 1 100 ? -6.005 5.059 8.716 1.00 96.31 100 ALA A CA 1
ATOM 768 C C . ALA A 1 100 ? -7.431 5.627 8.618 1.00 96.31 100 ALA A C 1
ATOM 770 O O . ALA A 1 100 ? -8.409 4.889 8.752 1.00 96.31 100 ALA A O 1
ATOM 771 N N . GLN A 1 101 ? -7.553 6.928 8.341 1.00 96.81 101 GLN A N 1
ATOM 772 C CA . GLN A 1 101 ? -8.838 7.597 8.126 1.00 96.81 101 GLN A CA 1
ATOM 773 C C . GLN A 1 101 ? -9.575 7.025 6.912 1.00 96.81 101 GLN A C 1
ATOM 775 O O . GLN A 1 101 ? -10.759 6.711 7.015 1.00 96.81 101 GLN A O 1
ATOM 780 N N . LEU A 1 102 ? -8.868 6.826 5.798 1.00 96.62 102 LEU A N 1
ATOM 781 C CA . LEU A 1 102 ? -9.433 6.256 4.579 1.00 96.62 102 LEU A CA 1
ATOM 782 C C . LEU A 1 102 ? -9.914 4.814 4.790 1.00 96.62 102 LEU A C 1
ATOM 784 O O . LEU A 1 102 ? -11.006 4.459 4.359 1.00 96.62 102 LEU A O 1
ATOM 788 N N . VAL A 1 103 ? -9.142 3.979 5.489 1.00 96.94 103 VAL A N 1
ATOM 789 C CA . VAL A 1 103 ? -9.571 2.612 5.822 1.00 96.94 103 VAL A CA 1
ATOM 790 C C . VAL A 1 103 ? -10.808 2.632 6.718 1.00 96.94 103 VAL A C 1
ATOM 792 O O . VAL A 1 103 ? -11.757 1.890 6.460 1.00 96.94 103 VAL A O 1
ATOM 795 N N . LYS A 1 104 ? -10.844 3.499 7.737 1.00 96.75 104 LYS A N 1
ATOM 796 C CA . LYS A 1 104 ? -12.016 3.661 8.607 1.00 96.75 104 LYS A CA 1
ATOM 797 C C . LYS A 1 104 ? -13.262 4.072 7.811 1.00 96.75 104 LYS A C 1
ATOM 799 O O . LYS A 1 104 ? -14.322 3.484 7.999 1.00 96.75 104 LYS A O 1
ATOM 804 N N . GLU A 1 105 ? -13.117 5.030 6.896 1.00 97.25 105 GLU A N 1
ATOM 805 C CA . GLU A 1 105 ? -14.178 5.476 5.986 1.00 97.25 105 GLU A CA 1
ATOM 806 C C . GLU A 1 105 ? -14.700 4.316 5.123 1.00 97.25 105 GLU A C 1
ATOM 808 O O . GLU A 1 105 ? -15.893 4.023 5.136 1.00 97.25 105 GLU A O 1
ATOM 813 N N . LEU A 1 106 ? -13.808 3.613 4.416 1.00 96.81 106 LEU A N 1
ATOM 814 C CA . LEU A 1 106 ? -14.168 2.552 3.466 1.00 96.81 106 LEU A CA 1
ATOM 815 C C . LEU A 1 106 ? -14.742 1.296 4.137 1.00 96.81 106 LEU A C 1
ATOM 817 O O . LEU A 1 106 ? -15.533 0.567 3.537 1.00 96.81 106 LEU A O 1
ATOM 821 N N . THR A 1 107 ? -14.341 1.020 5.376 1.00 95.75 107 THR A N 1
ATOM 822 C CA . THR A 1 107 ? -14.880 -0.102 6.158 1.00 95.75 107 THR A CA 1
ATOM 823 C C . THR A 1 107 ? -16.192 0.243 6.857 1.00 95.75 107 THR A C 1
ATOM 825 O O . THR A 1 107 ? -16.916 -0.679 7.230 1.00 95.75 107 THR A O 1
ATOM 828 N N . GLY A 1 108 ? -16.509 1.533 7.026 1.00 94.62 108 GLY A N 1
ATOM 829 C CA . GLY A 1 108 ? -17.625 1.994 7.855 1.00 94.62 108 GLY A CA 1
ATOM 830 C C . GLY A 1 108 ? -17.410 1.737 9.351 1.00 94.62 108 GLY A C 1
ATOM 831 O O . GLY A 1 108 ? -18.370 1.731 10.119 1.00 94.62 108 GLY A O 1
ATOM 832 N N . SER A 1 109 ? -16.168 1.481 9.772 1.00 94.19 109 SER A N 1
ATOM 833 C CA . SER A 1 109 ? -15.865 1.063 11.139 1.00 94.19 109 SER A CA 1
ATOM 834 C C . SER A 1 109 ? -16.004 2.227 12.131 1.00 94.19 109 SER A C 1
ATOM 836 O O . SER A 1 109 ? -15.492 3.322 11.876 1.00 94.19 109 SER A O 1
ATOM 838 N N . PRO A 1 110 ? -16.630 2.023 13.307 1.00 92.94 110 PRO A N 1
ATOM 839 C CA . PRO A 1 110 ? -16.665 3.034 14.359 1.00 92.94 110 PRO A CA 1
ATOM 840 C C . PRO A 1 110 ? -15.329 3.149 15.112 1.00 92.94 110 PRO A C 1
ATOM 842 O O . PRO A 1 110 ? -15.142 4.118 15.855 1.00 92.94 110 PRO A O 1
ATOM 845 N N . SER A 1 111 ? -14.393 2.211 14.908 1.00 95.12 111 SER A N 1
ATOM 846 C CA . SER A 1 111 ? -13.143 2.082 15.666 1.00 95.12 111 SER A CA 1
ATOM 847 C C . SER A 1 111 ? -12.385 3.402 15.832 1.00 95.12 111 SER A C 1
ATOM 849 O O . SER A 1 111 ? -12.170 4.125 14.851 1.00 95.12 111 SER A O 1
ATOM 851 N N . PRO A 1 112 ? -11.943 3.760 17.050 1.00 96.19 112 PRO A N 1
ATOM 852 C CA . PRO A 1 1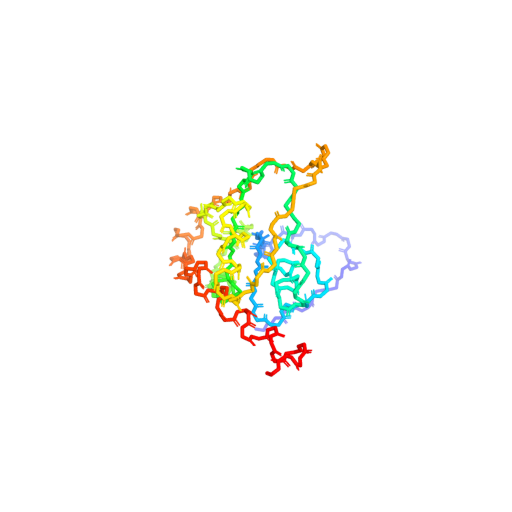12 ? -11.125 4.948 17.249 1.00 96.19 112 PRO A CA 1
ATOM 853 C C . PRO A 1 112 ? -9.734 4.755 16.632 1.00 96.19 112 PRO A C 1
ATOM 855 O O . PRO A 1 112 ? -9.212 3.643 16.584 1.00 96.19 112 PRO A O 1
ATOM 858 N N . ILE A 1 113 ? -9.120 5.853 16.190 1.00 97.12 113 ILE A N 1
ATOM 859 C CA . ILE A 1 113 ? -7.692 5.878 15.858 1.00 97.12 113 ILE A CA 1
ATOM 860 C C . ILE A 1 113 ? -6.944 6.199 17.152 1.00 97.12 113 ILE A C 1
ATOM 862 O O . ILE A 1 113 ? -7.244 7.201 17.803 1.00 97.12 113 ILE A O 1
ATOM 866 N N . VAL A 1 114 ? -6.001 5.343 17.539 1.00 96.12 114 VAL A N 1
ATOM 867 C CA . VAL A 1 114 ? -5.190 5.492 18.752 1.00 96.12 114 VAL A CA 1
ATOM 868 C C . VAL A 1 114 ? -3.730 5.687 18.384 1.00 96.12 114 VAL A C 1
ATOM 870 O O . VAL A 1 114 ? -3.209 5.019 17.492 1.00 96.12 114 VAL A O 1
ATOM 873 N N . PHE A 1 115 ? -3.064 6.589 19.097 1.00 95.00 115 PHE A N 1
ATOM 874 C CA . PHE A 1 115 ? -1.663 6.913 18.863 1.00 95.00 115 PHE A CA 1
ATOM 875 C C . PHE A 1 115 ? -0.766 6.181 19.859 1.00 95.00 115 PHE A C 1
ATOM 877 O O . PHE A 1 115 ? -1.078 6.099 21.050 1.00 95.00 115 PHE A O 1
ATOM 884 N N . ARG A 1 116 ? 0.356 5.646 19.379 1.00 91.69 116 ARG A N 1
ATOM 885 C CA . ARG A 1 116 ? 1.403 5.019 20.198 1.00 91.69 116 ARG A CA 1
ATOM 886 C C . ARG A 1 116 ? 2.769 5.634 19.886 1.00 91.69 116 ARG A C 1
ATOM 888 O O . ARG A 1 116 ? 2.941 6.159 18.791 1.00 91.69 116 ARG A O 1
ATOM 895 N N . PRO A 1 117 ? 3.752 5.577 20.801 1.00 85.62 117 PRO A N 1
ATOM 896 C CA . PRO A 1 117 ? 5.097 6.092 20.535 1.00 85.62 117 PRO A CA 1
ATOM 897 C C . PRO A 1 117 ? 5.727 5.454 19.288 1.00 85.62 117 PRO A C 1
ATOM 899 O O . PRO A 1 117 ? 5.595 4.248 19.084 1.00 85.62 117 PRO A O 1
ATOM 902 N N . LEU A 1 118 ? 6.393 6.257 18.452 1.00 74.38 118 LEU A N 1
ATOM 903 C CA . LEU A 1 118 ? 7.092 5.770 17.259 1.00 74.38 118 LEU A CA 1
ATOM 904 C C . LEU A 1 118 ? 8.355 4.992 17.678 1.00 74.38 118 LEU A C 1
ATOM 906 O O . LEU A 1 118 ? 9.128 5.525 18.475 1.00 74.38 118 LEU A O 1
ATOM 910 N N . PRO A 1 119 ? 8.595 3.776 17.157 1.00 75.25 119 PRO A N 1
ATOM 911 C CA . PRO A 1 119 ? 9.885 3.108 17.320 1.00 75.25 119 PRO A CA 1
ATOM 912 C C . PRO A 1 119 ? 11.020 3.961 16.727 1.00 75.25 119 PRO A C 1
ATOM 914 O O . PRO A 1 119 ? 10.852 4.525 15.646 1.00 75.25 119 PRO A O 1
ATOM 917 N N . GLU A 1 120 ? 12.168 4.050 17.407 1.00 64.75 120 GLU A N 1
ATOM 918 C CA . GLU A 1 120 ? 13.295 4.913 16.992 1.00 64.75 120 GLU A CA 1
ATOM 919 C C . GLU A 1 120 ? 13.863 4.565 15.600 1.00 64.75 120 GLU A C 1
ATOM 921 O O . GLU A 1 120 ? 14.371 5.449 14.912 1.00 64.75 120 GLU A O 1
ATOM 926 N N . ASP A 1 121 ? 13.697 3.320 15.145 1.00 65.56 121 ASP A N 1
ATOM 927 C CA . ASP A 1 121 ? 14.282 2.802 13.900 1.00 65.56 121 ASP A CA 1
ATOM 928 C C . ASP A 1 121 ? 13.390 2.936 12.646 1.00 65.56 121 ASP A C 1
ATOM 930 O O . ASP A 1 121 ? 13.760 2.452 11.572 1.00 65.56 121 ASP A O 1
ATOM 934 N N . ASP A 1 122 ? 12.204 3.558 12.727 1.00 65.06 122 ASP A N 1
ATOM 935 C CA . ASP A 1 122 ? 11.292 3.614 11.574 1.00 65.06 122 ASP A CA 1
ATOM 936 C C . ASP A 1 122 ? 11.623 4.801 10.635 1.00 65.06 122 ASP A C 1
ATOM 938 O O . ASP A 1 122 ? 11.478 5.969 11.020 1.00 65.06 122 ASP A O 1
ATOM 942 N N . PRO A 1 123 ? 12.055 4.566 9.377 1.00 65.44 123 PRO A N 1
ATOM 943 C CA . PRO A 1 123 ? 12.401 5.645 8.457 1.00 65.44 123 PRO A CA 1
ATOM 944 C C . PRO A 1 123 ? 11.206 6.562 8.179 1.00 65.44 123 PRO A C 1
ATOM 946 O O . PRO A 1 123 ? 10.089 6.118 7.911 1.00 65.44 123 PRO A O 1
ATOM 949 N N . LYS A 1 124 ? 11.440 7.877 8.189 1.00 64.88 124 LYS A N 1
ATOM 950 C CA . LYS A 1 124 ? 10.366 8.880 8.080 1.00 64.88 124 LYS A CA 1
ATOM 951 C C . LYS A 1 124 ? 9.747 8.984 6.682 1.00 64.88 124 LYS A C 1
ATOM 953 O O . LYS A 1 124 ? 8.577 9.341 6.581 1.00 64.88 124 LYS A O 1
ATOM 958 N N . GLN A 1 125 ? 10.486 8.615 5.633 1.00 68.88 125 GLN A N 1
ATOM 959 C CA . GLN A 1 125 ? 10.047 8.728 4.240 1.00 68.88 125 GLN A CA 1
ATOM 960 C C . GLN A 1 125 ? 10.477 7.515 3.402 1.00 68.88 125 GLN A C 1
A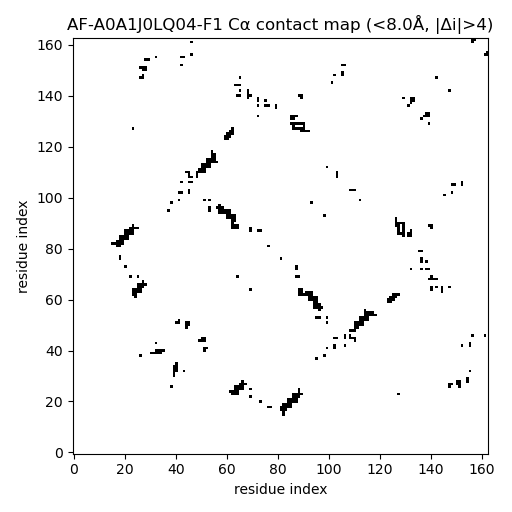TOM 962 O O . GLN A 1 125 ? 11.613 7.052 3.511 1.00 68.88 125 GLN A O 1
ATOM 967 N N . ARG A 1 126 ? 9.576 7.010 2.546 1.00 71.00 126 ARG A N 1
ATOM 968 C CA . ARG A 1 126 ? 9.863 5.960 1.550 1.00 71.00 126 ARG A CA 1
ATOM 969 C C . ARG A 1 126 ? 9.117 6.242 0.244 1.00 71.00 126 ARG A C 1
ATOM 971 O O . ARG A 1 126 ? 7.935 5.911 0.121 1.00 71.00 126 ARG A O 1
ATOM 978 N N . ARG A 1 127 ? 9.822 6.815 -0.735 1.00 81.06 127 ARG A N 1
ATOM 979 C CA . ARG A 1 127 ? 9.298 7.132 -2.069 1.00 81.06 127 ARG A CA 1
ATOM 980 C C . ARG A 1 127 ? 10.213 6.551 -3.153 1.00 81.06 127 ARG A C 1
ATOM 982 O O . ARG A 1 127 ? 11.371 6.958 -3.224 1.00 81.06 127 ARG A O 1
ATOM 989 N N . PRO A 1 128 ? 9.732 5.626 -3.996 1.00 83.50 128 PRO A N 1
ATOM 990 C CA . PRO A 1 128 ? 10.529 5.115 -5.101 1.00 83.50 128 PRO A CA 1
ATOM 991 C C . PRO A 1 128 ? 10.663 6.128 -6.235 1.00 83.50 128 PRO A C 1
ATOM 993 O O . PRO A 1 128 ? 9.687 6.762 -6.638 1.00 83.50 128 PRO A O 1
ATOM 996 N N . ASP A 1 129 ? 11.859 6.197 -6.815 1.00 88.75 129 ASP A N 1
ATOM 997 C CA . ASP A 1 129 ? 12.054 6.776 -8.141 1.00 88.75 129 ASP A CA 1
ATOM 998 C C . ASP A 1 129 ? 11.775 5.710 -9.210 1.00 88.75 129 ASP A C 1
ATOM 1000 O O . ASP A 1 129 ? 12.505 4.722 -9.324 1.00 88.75 129 ASP A O 1
ATOM 1004 N N . ILE A 1 130 ? 10.709 5.922 -9.988 1.00 91.69 130 ILE A N 1
ATOM 1005 C CA . ILE A 1 130 ? 10.260 5.041 -11.077 1.00 91.69 130 ILE A CA 1
ATOM 1006 C C . ILE A 1 130 ? 10.582 5.601 -12.472 1.00 91.69 130 ILE A C 1
ATOM 1008 O O . ILE A 1 130 ? 10.037 5.139 -13.475 1.00 91.69 130 ILE A O 1
ATOM 1012 N N . SER A 1 131 ? 11.465 6.600 -12.571 1.00 92.25 131 SER A N 1
ATOM 1013 C CA . SER A 1 131 ? 11.832 7.233 -13.847 1.00 92.25 131 SER A CA 1
ATOM 1014 C C . SER A 1 131 ? 12.403 6.231 -14.854 1.00 92.25 131 SER A C 1
ATOM 1016 O O . SER A 1 131 ? 12.154 6.340 -16.055 1.00 92.25 131 SER A O 1
ATOM 1018 N N . LEU A 1 132 ? 13.140 5.223 -14.375 1.00 91.06 132 LEU A N 1
ATOM 1019 C CA . LEU A 1 132 ? 13.634 4.132 -15.213 1.00 91.06 132 LEU A CA 1
ATOM 1020 C C . LEU A 1 132 ? 12.492 3.259 -15.743 1.00 91.06 132 LEU A C 1
ATOM 1022 O O . LEU A 1 132 ? 12.434 3.031 -16.945 1.00 91.06 132 LEU A O 1
ATOM 1026 N N . ALA A 1 133 ? 11.561 2.839 -14.883 1.00 92.69 133 ALA A N 1
ATOM 1027 C CA . ALA A 1 133 ? 10.423 2.012 -15.281 1.00 92.69 133 ALA A CA 1
ATOM 1028 C C . ALA A 1 133 ? 9.531 2.721 -16.314 1.00 92.69 133 ALA A C 1
ATOM 1030 O O . ALA A 1 133 ? 9.129 2.114 -17.305 1.00 92.69 133 ALA A O 1
ATOM 1031 N N . ARG A 1 134 ? 9.307 4.032 -16.156 1.00 95.44 134 ARG A N 1
ATOM 1032 C CA . ARG A 1 134 ? 8.573 4.842 -17.142 1.00 95.44 134 ARG A CA 1
ATOM 1033 C C . ARG A 1 134 ? 9.251 4.864 -18.507 1.00 95.44 134 ARG A C 1
ATOM 1035 O O . ARG A 1 134 ? 8.589 4.657 -19.516 1.00 95.44 134 ARG A O 1
ATOM 1042 N N . ARG A 1 135 ? 10.564 5.114 -18.547 1.00 96.00 135 ARG A N 1
ATOM 1043 C CA . ARG A 1 135 ? 11.315 5.221 -19.810 1.00 96.00 135 ARG A CA 1
ATOM 1044 C C . ARG A 1 135 ? 11.522 3.873 -20.494 1.00 96.00 135 ARG A C 1
ATOM 1046 O O . ARG A 1 135 ? 11.386 3.794 -21.706 1.00 96.00 135 ARG A O 1
ATOM 1053 N N . LEU A 1 136 ? 11.872 2.846 -19.722 1.00 94.00 136 LEU A N 1
ATOM 1054 C CA . LEU A 1 136 ? 12.230 1.523 -20.234 1.00 94.00 136 LEU A CA 1
ATOM 1055 C C . LEU A 1 136 ? 10.996 0.675 -20.562 1.00 94.00 136 LEU A C 1
ATOM 1057 O O . LEU A 1 136 ? 10.983 -0.009 -21.576 1.00 94.00 136 LEU A O 1
ATOM 1061 N N . LEU A 1 137 ? 9.968 0.716 -19.709 1.00 94.12 137 LEU A N 1
ATOM 1062 C CA . LEU A 1 137 ? 8.810 -0.185 -19.782 1.00 94.12 137 LEU A CA 1
ATOM 1063 C C . LEU A 1 137 ? 7.522 0.527 -20.229 1.00 94.12 137 LEU A C 1
ATOM 1065 O O . LEU A 1 137 ? 6.477 -0.112 -20.372 1.00 94.12 137 LEU A O 1
ATOM 1069 N N . GLY A 1 138 ? 7.533 1.861 -20.357 1.00 95.94 138 GLY A N 1
ATOM 1070 C CA . GLY A 1 138 ? 6.301 2.645 -20.524 1.00 95.94 138 GLY A CA 1
ATOM 1071 C C . GLY A 1 138 ? 5.308 2.430 -19.375 1.00 95.94 138 GLY A C 1
ATOM 1072 O O . GLY A 1 138 ? 4.094 2.497 -19.586 1.00 95.94 138 GLY A O 1
ATOM 1073 N N . TRP A 1 139 ? 5.812 2.050 -18.196 1.00 96.19 139 TRP A N 1
ATOM 1074 C CA . TRP A 1 139 ? 5.019 1.605 -17.054 1.00 96.19 139 TRP A CA 1
ATOM 1075 C C . TRP A 1 139 ? 4.917 2.691 -15.989 1.00 96.19 139 TRP A C 1
ATOM 1077 O O . TRP A 1 139 ? 5.896 3.365 -15.665 1.00 96.19 139 TRP A O 1
ATOM 1087 N N . GLU A 1 140 ? 3.730 2.804 -15.409 1.00 95.38 140 GLU A N 1
ATOM 1088 C CA . GLU A 1 140 ? 3.458 3.549 -14.188 1.00 95.38 140 GLU A CA 1
ATOM 1089 C C . GLU A 1 140 ? 2.240 2.931 -13.490 1.00 95.38 140 GLU A C 1
ATOM 1091 O O . GLU A 1 140 ? 1.397 2.345 -14.181 1.00 95.38 140 GLU A O 1
ATOM 1096 N N . PRO A 1 141 ? 2.140 3.029 -12.152 1.00 95.00 141 PRO A N 1
ATOM 1097 C CA . PRO A 1 141 ? 0.981 2.526 -11.424 1.00 95.00 141 PRO A CA 1
ATOM 1098 C C . PRO A 1 141 ? -0.276 3.292 -11.832 1.00 95.00 141 PRO A C 1
ATOM 1100 O O . PRO A 1 141 ? -0.245 4.514 -11.992 1.00 95.00 141 PRO A O 1
ATOM 1103 N N . ARG A 1 142 ? -1.383 2.572 -11.996 1.00 96.12 142 ARG A N 1
ATOM 1104 C CA . ARG A 1 142 ? -2.656 3.128 -12.461 1.00 96.12 142 ARG A CA 1
ATOM 1105 C C . ARG A 1 142 ? -3.762 3.016 -11.433 1.00 96.12 142 ARG A C 1
ATOM 1107 O O . ARG A 1 142 ? -4.735 3.752 -11.557 1.00 96.12 142 ARG A O 1
ATOM 1114 N N . VAL A 1 143 ? -3.642 2.119 -10.456 1.00 96.00 143 VAL A N 1
ATOM 1115 C CA . VAL A 1 143 ? -4.691 1.889 -9.463 1.00 96.00 143 VAL A CA 1
ATOM 1116 C C . VAL A 1 143 ? -4.552 2.909 -8.329 1.00 96.00 143 VAL A C 1
ATOM 1118 O O . VAL A 1 143 ? -3.573 2.859 -7.577 1.00 96.00 143 VAL A O 1
ATOM 1121 N N . PRO A 1 144 ? -5.524 3.826 -8.149 1.00 95.25 144 PRO A N 1
ATOM 1122 C CA . PRO A 1 144 ? -5.506 4.760 -7.030 1.00 95.25 144 PRO A CA 1
ATOM 1123 C C . PRO A 1 144 ? -5.580 4.019 -5.693 1.00 95.25 144 PRO A C 1
ATOM 1125 O O . PRO A 1 144 ? -6.255 2.993 -5.577 1.00 95.25 144 PRO A O 1
ATOM 1128 N N . VAL A 1 145 ? -4.967 4.571 -4.640 1.00 94.69 145 VAL A N 1
ATOM 1129 C CA . VAL A 1 145 ? -4.925 3.907 -3.322 1.00 94.69 145 VAL A CA 1
ATOM 1130 C C . VAL A 1 145 ? -6.321 3.607 -2.778 1.00 94.69 145 VAL A C 1
ATOM 1132 O O . VAL A 1 145 ? -6.570 2.511 -2.286 1.00 94.69 145 VAL A O 1
ATOM 1135 N N . ARG A 1 146 ? -7.271 4.537 -2.930 1.00 95.75 146 ARG A N 1
ATOM 1136 C CA . ARG A 1 146 ? -8.672 4.314 -2.541 1.00 95.75 146 ARG A CA 1
ATOM 1137 C C . ARG A 1 146 ? -9.276 3.087 -3.232 1.00 95.75 146 ARG A C 1
ATOM 1139 O O . ARG A 1 146 ? -9.948 2.296 -2.577 1.00 95.75 146 ARG A O 1
ATOM 1146 N N . GLU A 1 147 ? -9.035 2.916 -4.529 1.00 96.81 147 GLU A N 1
ATOM 1147 C CA . GLU A 1 147 ? -9.547 1.773 -5.289 1.00 96.81 147 GLU A CA 1
ATOM 1148 C C . GLU A 1 147 ? -8.896 0.463 -4.848 1.00 96.81 147 GLU A C 1
ATOM 1150 O O . GLU A 1 147 ? -9.599 -0.506 -4.548 1.00 96.81 147 GLU A O 1
ATOM 1155 N N . GLY A 1 148 ? -7.566 0.444 -4.734 1.00 96.50 148 GLY A N 1
ATOM 1156 C CA . GLY A 1 148 ? -6.845 -0.732 -4.261 1.00 96.50 148 GLY A CA 1
ATOM 1157 C C . GLY A 1 148 ? -7.283 -1.146 -2.853 1.00 96.50 148 GLY A C 1
ATOM 1158 O O . GLY A 1 148 ? -7.458 -2.337 -2.584 1.00 96.50 148 GLY A O 1
ATOM 1159 N N . LEU A 1 149 ? -7.535 -0.181 -1.960 1.00 96.75 149 LEU A N 1
ATOM 1160 C CA . LEU A 1 149 ? -8.053 -0.441 -0.616 1.00 96.75 149 LEU A CA 1
ATOM 1161 C C . LEU A 1 149 ? -9.461 -1.029 -0.647 1.00 96.75 149 LEU A C 1
ATOM 1163 O O . LEU A 1 149 ? -9.690 -2.017 0.039 1.00 96.75 149 LEU A O 1
ATOM 1167 N N . MET A 1 150 ? -10.383 -0.491 -1.453 1.00 97.25 150 MET A N 1
ATOM 1168 C CA . MET A 1 150 ? -11.734 -1.058 -1.586 1.00 97.25 150 MET A CA 1
ATOM 1169 C C . MET A 1 150 ? -11.690 -2.533 -1.998 1.00 97.25 150 MET A C 1
ATOM 1171 O O . MET A 1 150 ? -12.341 -3.368 -1.369 1.00 97.25 150 MET A O 1
ATOM 1175 N N . ARG A 1 151 ? -10.874 -2.868 -3.008 1.00 97.56 151 ARG A N 1
ATOM 1176 C CA . ARG A 1 151 ? -10.689 -4.255 -3.467 1.00 97.56 151 ARG A CA 1
ATOM 1177 C C . ARG A 1 151 ? -10.087 -5.141 -2.371 1.00 97.56 151 ARG A C 1
ATOM 1179 O O . ARG A 1 151 ? -10.541 -6.260 -2.159 1.00 97.56 151 ARG A O 1
ATOM 1186 N N . THR A 1 152 ? -9.090 -4.628 -1.649 1.00 96.31 152 THR A 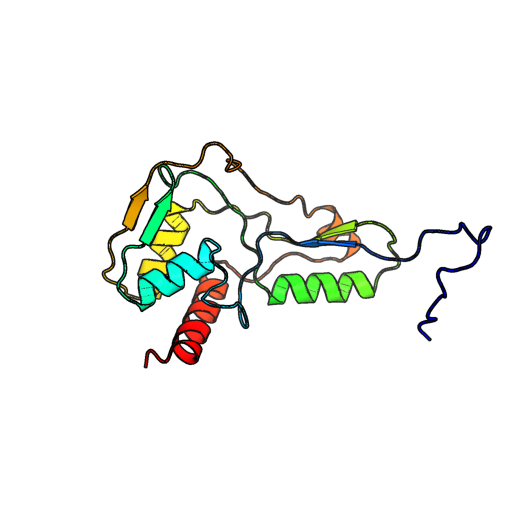N 1
ATOM 1187 C CA . THR A 1 152 ? -8.419 -5.364 -0.561 1.00 96.31 152 THR A CA 1
ATOM 1188 C C . THR A 1 152 ? -9.354 -5.602 0.626 1.00 96.31 152 THR A C 1
ATOM 1190 O O . THR A 1 152 ? -9.387 -6.701 1.168 1.00 96.31 152 THR A O 1
ATOM 1193 N N . ILE A 1 153 ? -10.156 -4.603 1.007 1.00 96.06 153 ILE A N 1
ATOM 1194 C CA . ILE A 1 153 ? -11.154 -4.705 2.081 1.00 96.06 153 ILE A CA 1
ATOM 1195 C C . ILE A 1 153 ? -12.218 -5.746 1.727 1.00 96.06 153 ILE A C 1
ATOM 1197 O O . ILE A 1 153 ? -12.559 -6.567 2.576 1.00 96.06 153 ILE A O 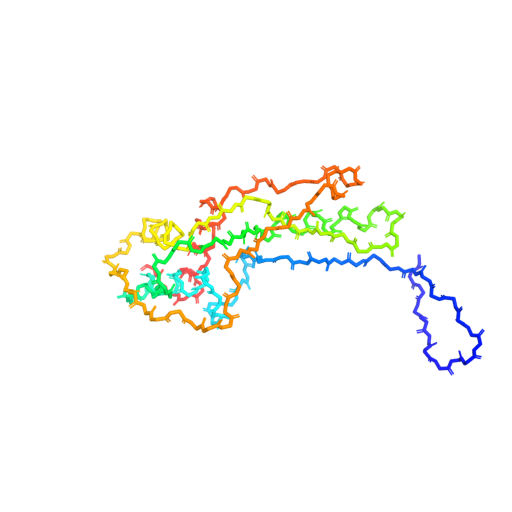1
ATOM 1201 N N . ALA A 1 154 ? -12.726 -5.735 0.489 1.00 95.88 154 ALA A N 1
ATOM 1202 C CA . ALA A 1 154 ? -13.692 -6.730 0.025 1.00 95.88 154 ALA A CA 1
ATOM 1203 C C . ALA A 1 154 ? -13.132 -8.156 0.152 1.00 95.88 154 ALA A C 1
ATOM 1205 O O . ALA A 1 154 ? -13.772 -9.016 0.750 1.00 95.88 154 ALA A O 1
ATOM 1206 N N . TYR A 1 155 ? -11.894 -8.368 -0.298 1.00 95.44 155 TYR A N 1
ATOM 1207 C CA . TYR A 1 155 ? -11.200 -9.646 -0.141 1.00 95.44 155 TYR A CA 1
ATOM 1208 C C . TYR A 1 155 ? -11.010 -10.045 1.333 1.00 95.44 155 TYR A C 1
ATOM 1210 O O . TYR A 1 155 ? -11.238 -11.196 1.697 1.00 95.44 155 TYR A O 1
ATOM 1218 N N . PHE A 1 156 ? -10.645 -9.107 2.213 1.00 94.69 156 PHE A N 1
ATOM 1219 C CA . PHE A 1 156 ? -10.458 -9.409 3.637 1.00 94.69 156 PHE A CA 1
ATOM 1220 C C . PHE A 1 156 ? -11.775 -9.804 4.309 1.00 94.69 156 PHE A C 1
ATOM 1222 O O . PHE A 1 156 ? -11.767 -10.739 5.103 1.00 94.69 156 PHE A O 1
ATOM 1229 N N . ARG A 1 157 ? -12.904 -9.170 3.960 1.00 93.88 157 ARG A N 1
ATOM 1230 C CA . ARG A 1 157 ? -14.235 -9.574 4.451 1.00 93.88 157 ARG A CA 1
ATOM 1231 C C . ARG A 1 157 ? -14.555 -11.024 4.091 1.00 93.88 157 ARG A C 1
ATOM 1233 O O . ARG A 1 157 ? -14.977 -11.791 4.952 1.00 93.88 157 ARG A O 1
ATOM 1240 N N . GLU A 1 158 ? -14.282 -11.418 2.848 1.00 92.81 158 GLU A N 1
ATOM 1241 C CA . GLU A 1 158 ? -14.498 -12.793 2.384 1.00 92.81 158 GLU A CA 1
ATOM 1242 C C . GLU A 1 158 ? -13.619 -13.804 3.132 1.00 92.81 158 GLU A C 1
ATOM 1244 O O . GLU A 1 158 ? -14.119 -14.819 3.615 1.00 92.81 158 GLU A O 1
ATOM 1249 N N . VAL A 1 159 ? -12.320 -13.520 3.268 1.00 91.88 159 VAL A N 1
ATOM 1250 C CA 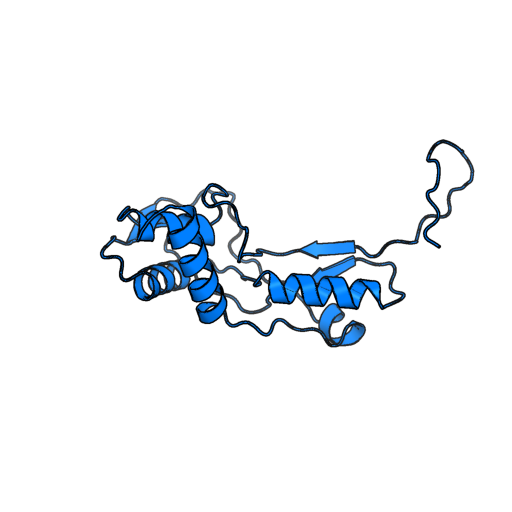. VAL A 1 159 ? -11.356 -14.445 3.891 1.00 91.88 159 VAL A CA 1
ATOM 1251 C C . VAL A 1 159 ? -11.498 -14.510 5.412 1.00 91.88 159 VAL A C 1
ATOM 1253 O O . VAL A 1 159 ? -11.230 -15.552 6.010 1.00 91.88 159 VAL A O 1
ATOM 1256 N N . MET A 1 160 ? -11.915 -13.417 6.053 1.00 88.38 160 MET A N 1
ATOM 1257 C CA . MET A 1 160 ? -12.115 -13.359 7.504 1.00 88.38 160 MET A CA 1
ATOM 1258 C C . MET A 1 160 ? -13.499 -13.851 7.945 1.00 88.38 160 MET A C 1
ATOM 1260 O O . MET A 1 160 ? -13.685 -14.102 9.134 1.00 88.38 160 MET A O 1
ATOM 1264 N N . GLY A 1 161 ? -14.441 -14.040 7.016 1.00 77.38 161 GLY A N 1
ATOM 1265 C CA . GLY A 1 161 ? -15.791 -14.521 7.318 1.00 77.38 161 GLY A CA 1
ATOM 1266 C C . GLY A 1 161 ? -16.740 -13.453 7.874 1.00 77.38 161 GLY A C 1
ATOM 1267 O O . GLY A 1 161 ? -17.793 -13.814 8.397 1.00 77.38 161 GLY A O 1
ATOM 1268 N N . ASP A 1 162 ? -16.398 -12.168 7.742 1.00 58.91 162 ASP A N 1
ATOM 1269 C CA . ASP A 1 162 ? -17.283 -11.047 8.075 1.00 58.91 162 ASP A CA 1
ATOM 1270 C C . ASP A 1 162 ? -18.281 -10.840 6.921 1.00 58.91 162 ASP A C 1
ATOM 1272 O O . ASP A 1 162 ? -17.965 -10.198 5.914 1.00 58.91 162 ASP A O 1
ATOM 1276 N N . ARG A 1 163 ? -19.473 -11.439 7.048 1.00 48.44 163 ARG A N 1
ATOM 1277 C CA . ARG A 1 163 ? -20.636 -11.201 6.173 1.00 48.44 163 ARG A CA 1
ATOM 1278 C C . ARG A 1 163 ? -21.554 -10.131 6.741 1.00 48.44 163 ARG A C 1
ATOM 1280 O O . ARG A 1 163 ? -21.939 -10.271 7.922 1.00 48.44 163 ARG A O 1
#

Radius of gyration: 19.19 Å; Cα contacts (8 Å, |Δi|>4): 257; chains: 1; bounding box: 57×39×45 Å

Mean predicted aligned error: 8.19 Å

Secondary structure (DSSP, 8-state):
-PPPPPS--TT---------EEE-SEE-TT--TTS-SHHHHHHHHHHTT--EEEETTS--EEE-EEHHHHHHHHHHHTTS---S-EEES---EEEHHHHHHHHHHHHT--PPEEEEPPPTT--S------HHHHHHH-----S-HHHHHHHHHHHHHHHHT--

Nearest PDB structures (foldseek):
  2b69-assembly1_A  TM=9.587E-01  e=2.631E-19  Homo sapiens
  4lk3-assembly1_B  TM=9.877E-01  e=3.218E-18  Homo sapiens
  4lk3-assembly1_D  TM=9.895E-01  e=7.096E-18  Homo sapiens
  4gll-assembly1_B  TM=9.198E-01  e=8.096E-18  Homo sapiens
  4zrn-assembly1_A  TM=9.503E-01  e=1.684E-15  Thermotoga maritima MSB8

Sequence (163 aa):
MATVCDFSVPGGENFVAGNGVFCQNTYGLCMDPKDGRVVSAFIVQALRGEPLTVFGDGSQTRSFCYVDDLIEGIRRLMEVDYPYPVNLGNPEEYRVLELAQLVKELTGSPSPIVFRPLPEDDPKQRRPDISLARRLLGWEPRVPVREGLMRTIAYFREVMGDR

pLDDT: mean 84.19, std 17.87, range [27.22, 97.56]

Foldseek 3Di:
DDDDDDPPDPPPPDDFDDEAEDEFAEDFAPDDLPPPDLLSQLLNCQLVLHAREAADPQQFKGFYAYPVLQVLLVVLVVVDRDRYYAYRTAQDIDGSVRSSVLSCVLSVGPHHHDYDHHDPPDDRYDGDDRVVSCVRRVGDGDQDPSRRSNNRSVNCCVVVVPD